Protein AF-A0A3D2IJ48-F1 (afdb_monomer_lite)

Secondary structure (DSSP, 8-state):
-HHHHHHHHHTTSTT----TTHHHHHHHHHHHGGGS-HHHHHHHHHHHHHHHHH-HHHHHHHHHHHHHH-TTTT--PPTTPPPS-HHHHHHHHHHTT-

Radius of gyration: 12.44 Å; chains: 1; bounding box: 33×30×29 Å

Structure (mmCIF, N/CA/C/O backbone):
data_AF-A0A3D2IJ48-F1
#
_entry.id   AF-A0A3D2IJ48-F1
#
loop_
_atom_site.group_PDB
_atom_site.id
_atom_site.type_symbol
_atom_site.label_atom_id
_atom_site.label_alt_id
_atom_site.label_comp_id
_atom_site.label_asym_id
_atom_site.label_entity_id
_atom_site.label_seq_id
_atom_site.pdbx_PDB_ins_code
_atom_site.Cartn_x
_atom_site.Cartn_y
_atom_site.Cartn_z
_atom_site.occupancy
_atom_site.B_iso_or_equiv
_atom_site.auth_seq_id
_atom_site.auth_comp_id
_atom_site.auth_asym_id
_atom_site.auth_atom_id
_atom_site.pdbx_PDB_model_num
ATOM 1 N N . ARG A 1 1 ? -1.827 17.267 0.442 1.00 86.62 1 ARG A N 1
ATOM 2 C CA . ARG A 1 1 ? -1.071 16.090 0.949 1.00 86.62 1 ARG A CA 1
ATOM 3 C C . ARG A 1 1 ? -1.451 14.805 0.203 1.00 86.62 1 ARG A C 1
ATOM 5 O O . ARG A 1 1 ? -0.553 14.156 -0.312 1.00 86.62 1 ARG A O 1
ATOM 12 N N . ARG A 1 2 ? -2.744 14.497 0.011 1.00 95.62 2 ARG A N 1
ATOM 13 C CA . ARG A 1 2 ? -3.229 13.353 -0.795 1.00 95.62 2 ARG A CA 1
ATOM 14 C C . ARG A 1 2 ? -2.591 13.218 -2.189 1.00 95.62 2 ARG A C 1
ATOM 16 O O . ARG A 1 2 ? -2.060 12.164 -2.515 1.00 95.62 2 ARG A O 1
ATOM 23 N N . THR A 1 3 ? -2.592 14.287 -2.992 1.00 95.62 3 THR A N 1
ATOM 24 C CA . THR A 1 3 ? -2.069 14.266 -4.377 1.00 95.62 3 THR A CA 1
ATOM 25 C C . THR A 1 3 ? -0.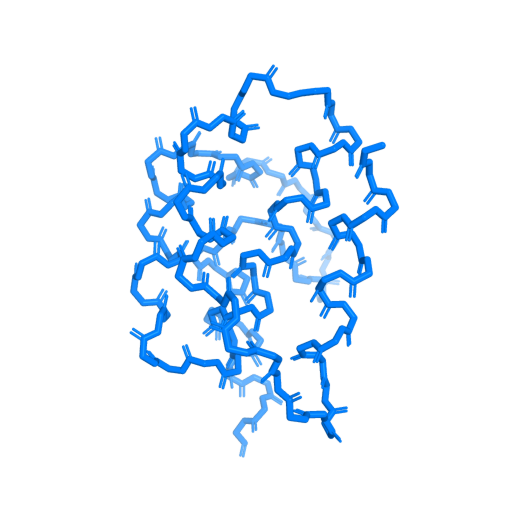601 13.850 -4.462 1.00 95.62 3 THR A C 1
ATOM 27 O O . THR A 1 3 ? -0.221 13.148 -5.393 1.00 95.62 3 THR A O 1
ATOM 30 N N . TYR A 1 4 ? 0.214 14.234 -3.474 1.00 96.56 4 TYR A N 1
ATOM 31 C CA . TYR A 1 4 ? 1.620 13.835 -3.402 1.00 96.56 4 TYR A CA 1
ATOM 32 C C . TYR A 1 4 ? 1.757 12.313 -3.283 1.00 96.56 4 TYR A C 1
ATOM 34 O O . TYR A 1 4 ? 2.469 11.701 -4.073 1.00 96.56 4 TYR A O 1
ATOM 42 N N . TRP A 1 5 ? 1.034 11.699 -2.345 1.00 97.12 5 TRP A N 1
ATOM 43 C CA . TRP A 1 5 ? 1.059 10.249 -2.144 1.00 97.12 5 TRP A CA 1
ATOM 44 C C . TRP A 1 5 ? 0.516 9.500 -3.356 1.00 97.12 5 TRP A C 1
ATOM 46 O O . TRP A 1 5 ? 1.154 8.580 -3.858 1.00 97.12 5 TRP A O 1
ATOM 56 N N . TYR A 1 6 ? -0.600 9.965 -3.917 1.00 95.12 6 TYR A N 1
ATOM 57 C CA . TYR A 1 6 ? -1.148 9.367 -5.131 1.00 95.12 6 TYR A CA 1
ATOM 58 C C . TYR A 1 6 ? -0.153 9.411 -6.302 1.00 95.12 6 TYR A C 1
ATOM 60 O O . TYR A 1 6 ? 0.009 8.429 -7.027 1.00 95.12 6 TYR A O 1
ATOM 68 N N . TYR A 1 7 ? 0.570 10.523 -6.460 1.00 95.25 7 TYR A N 1
ATOM 69 C CA . TYR A 1 7 ? 1.639 10.638 -7.447 1.00 95.25 7 TYR A CA 1
ATOM 70 C C . TYR A 1 7 ? 2.789 9.651 -7.178 1.00 95.25 7 TYR A C 1
ATOM 72 O O . TYR A 1 7 ? 3.227 8.969 -8.102 1.00 95.25 7 TYR A O 1
ATOM 80 N N . GLN A 1 8 ? 3.224 9.488 -5.921 1.00 95.94 8 GLN A N 1
AT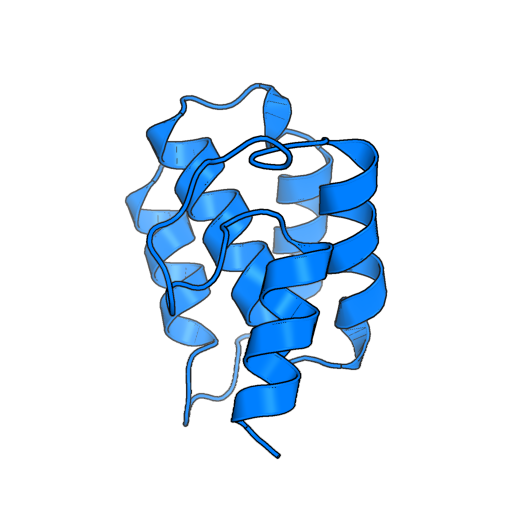OM 81 C CA . GLN A 1 8 ? 4.250 8.496 -5.556 1.00 95.94 8 GLN A CA 1
ATOM 82 C C . GLN A 1 8 ? 3.832 7.058 -5.888 1.00 95.94 8 GLN A C 1
ATOM 84 O O . GLN A 1 8 ? 4.671 6.277 -6.342 1.00 95.94 8 GLN A O 1
ATOM 89 N N . ALA A 1 9 ? 2.556 6.717 -5.694 1.00 93.69 9 ALA A N 1
ATOM 90 C CA . ALA A 1 9 ? 2.002 5.424 -6.088 1.00 93.69 9 ALA A CA 1
ATOM 91 C C . ALA A 1 9 ? 2.014 5.250 -7.616 1.00 93.69 9 ALA A C 1
ATOM 93 O O . ALA A 1 9 ? 2.419 4.206 -8.124 1.00 93.69 9 ALA A O 1
ATOM 94 N N . ARG A 1 10 ? 1.624 6.293 -8.365 1.00 92.56 10 ARG A N 1
ATOM 95 C CA . ARG A 1 10 ? 1.631 6.271 -9.836 1.00 92.56 10 ARG A CA 1
ATOM 96 C C . ARG A 1 10 ? 3.022 6.024 -10.407 1.00 92.56 10 ARG A C 1
ATOM 98 O O . ARG A 1 10 ? 3.103 5.256 -11.355 1.00 92.56 10 ARG A O 1
ATOM 105 N N . LEU A 1 11 ? 4.082 6.579 -9.816 1.00 92.62 11 LEU A N 1
ATOM 106 C CA . LEU A 1 11 ? 5.475 6.352 -10.241 1.00 92.62 11 LEU A CA 1
ATOM 107 C C . LEU A 1 11 ? 5.964 4.900 -10.082 1.00 92.62 11 LEU A C 1
ATOM 109 O O . LEU A 1 11 ? 7.019 4.549 -10.597 1.00 92.62 11 LEU A O 1
ATOM 113 N N . ARG A 1 12 ? 5.222 4.062 -9.352 1.00 89.25 12 ARG A N 1
ATOM 114 C CA . ARG A 1 12 ? 5.555 2.658 -9.055 1.00 89.25 12 ARG A CA 1
ATOM 115 C C . ARG A 1 12 ? 4.640 1.665 -9.764 1.00 89.25 12 ARG A C 1
ATOM 117 O O . ARG A 1 12 ? 4.741 0.470 -9.534 1.00 89.25 12 ARG A O 1
ATOM 124 N N . TRP A 1 13 ? 3.711 2.155 -10.579 1.00 83.12 13 TRP A N 1
ATOM 125 C CA . TRP A 1 13 ? 2.774 1.314 -11.315 1.00 83.12 13 TRP A CA 1
ATOM 126 C C . TRP A 1 13 ? 3.429 0.769 -12.603 1.00 83.12 13 TRP A C 1
ATOM 128 O O . TRP A 1 13 ? 4.556 1.123 -12.939 1.00 83.12 13 TRP A O 1
ATOM 138 N N . THR A 1 14 ? 2.738 -0.117 -13.321 1.00 78.12 14 THR A N 1
ATOM 139 C CA . THR A 1 14 ? 3.274 -0.983 -14.380 1.00 78.12 14 THR A CA 1
ATOM 140 C C . THR A 1 14 ? 4.081 -0.209 -15.415 1.00 78.12 14 THR A C 1
ATOM 142 O O . THR A 1 14 ? 3.594 0.786 -15.953 1.00 78.12 14 THR A O 1
ATOM 145 N N . GLY A 1 15 ? 5.269 -0.718 -15.742 1.00 75.38 15 GLY A N 1
ATOM 146 C CA . GLY A 1 15 ? 6.115 -0.177 -16.808 1.00 75.38 15 GLY A CA 1
ATOM 147 C C . GLY A 1 15 ? 6.968 1.031 -16.412 1.00 75.38 15 GLY A C 1
ATOM 148 O O . GLY A 1 15 ? 7.517 1.679 -17.297 1.00 75.38 15 GLY A O 1
ATOM 149 N N . GLN A 1 16 ? 7.087 1.347 -15.119 1.00 79.38 16 GLN A N 1
ATOM 150 C CA . GLN A 1 16 ? 7.938 2.434 -14.625 1.00 79.38 16 GLN A CA 1
ATOM 151 C C . GLN A 1 16 ? 9.062 1.917 -13.730 1.00 79.38 16 GLN A C 1
ATOM 153 O O . GLN A 1 16 ? 8.869 0.990 -12.945 1.00 79.38 16 GLN A O 1
ATOM 158 N N . THR A 1 17 ? 10.223 2.565 -13.820 1.00 82.00 17 THR A N 1
ATOM 159 C CA . THR A 1 17 ? 11.311 2.393 -12.855 1.00 82.00 17 THR A CA 1
ATOM 160 C C . THR A 1 17 ? 11.015 3.270 -11.639 1.00 82.00 17 THR A C 1
ATOM 162 O O . THR A 1 17 ? 10.966 4.496 -11.783 1.00 82.00 17 THR A O 1
ATOM 165 N N . PRO A 1 18 ? 10.793 2.687 -10.451 1.00 81.75 18 PRO A N 1
ATOM 166 C CA . PRO A 1 18 ? 10.459 3.464 -9.272 1.00 81.75 18 PRO A CA 1
ATOM 167 C C . PRO A 1 18 ? 11.657 4.321 -8.824 1.00 81.75 18 PRO A C 1
ATOM 169 O O . PRO A 1 18 ? 12.798 3.864 -8.909 1.00 81.75 18 PRO A O 1
ATOM 172 N N . PRO A 1 19 ? 11.433 5.547 -8.316 1.00 85.81 19 PRO A N 1
ATOM 173 C CA . PRO A 1 19 ? 12.513 6.350 -7.754 1.00 85.81 19 PRO A CA 1
ATOM 174 C C . PRO A 1 19 ? 13.093 5.701 -6.490 1.00 85.81 19 PRO A C 1
ATOM 176 O O . PRO A 1 19 ? 12.380 5.031 -5.738 1.00 85.81 19 PRO A O 1
ATOM 179 N N . GLU A 1 20 ? 14.360 5.986 -6.188 1.00 90.88 20 GLU A N 1
ATOM 180 C CA . GLU A 1 20 ? 15.098 5.411 -5.048 1.00 90.88 20 GLU A CA 1
ATOM 181 C C . GLU A 1 20 ? 14.655 5.933 -3.659 1.00 90.88 20 GLU A C 1
ATOM 183 O O . GLU A 1 20 ? 15.338 5.736 -2.660 1.00 90.88 20 GLU A O 1
ATOM 188 N N . ASN A 1 21 ? 13.481 6.563 -3.551 1.00 95.12 21 ASN A N 1
ATOM 189 C CA . ASN A 1 21 ? 12.942 7.119 -2.303 1.00 95.12 21 ASN A CA 1
ATOM 190 C C . ASN A 1 21 ? 11.994 6.163 -1.546 1.00 95.12 21 ASN A C 1
ATOM 192 O O . ASN A 1 21 ? 11.375 6.559 -0.557 1.00 95.12 21 ASN A O 1
ATOM 196 N N . THR A 1 22 ? 11.847 4.909 -1.989 1.00 95.31 22 THR A N 1
ATOM 197 C CA . THR A 1 22 ? 10.960 3.915 -1.350 1.00 95.31 22 THR A CA 1
ATOM 198 C C . THR A 1 22 ? 11.216 3.732 0.158 1.00 95.31 22 THR A C 1
ATOM 200 O O . THR A 1 22 ? 10.237 3.750 0.910 1.00 95.31 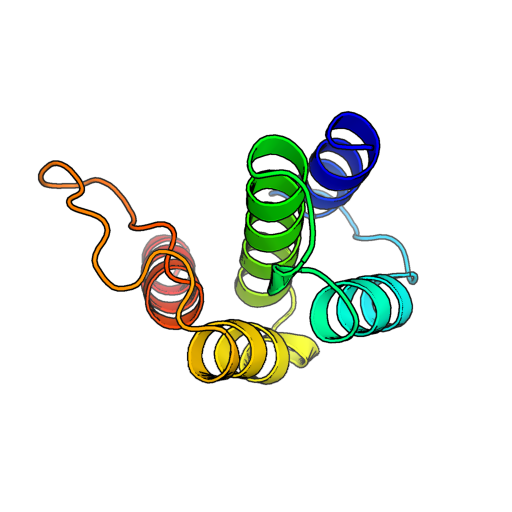22 THR A O 1
ATOM 203 N N . PRO A 1 23 ? 12.469 3.624 0.655 1.00 96.00 23 PRO A N 1
ATOM 204 C CA . PRO A 1 23 ? 12.723 3.497 2.092 1.00 96.00 23 PRO A CA 1
ATOM 205 C C . PRO A 1 23 ? 12.152 4.656 2.912 1.00 96.00 23 PRO A C 1
ATOM 207 O O . PRO A 1 23 ? 11.549 4.423 3.957 1.00 96.00 23 PRO A O 1
ATOM 210 N N . GLU A 1 24 ? 12.318 5.887 2.423 1.00 96.94 24 GLU A N 1
ATOM 211 C CA . GLU A 1 24 ? 11.857 7.101 3.098 1.00 96.94 24 GLU A CA 1
ATOM 212 C C . GLU A 1 24 ? 10.332 7.202 3.112 1.00 96.94 24 GLU A C 1
ATOM 214 O O . GLU A 1 24 ? 9.746 7.609 4.116 1.00 96.94 24 GLU A O 1
ATOM 219 N N . LEU A 1 25 ? 9.676 6.823 2.009 1.00 97.31 25 LEU A N 1
ATOM 220 C CA . LEU A 1 25 ? 8.216 6.793 1.936 1.00 97.31 25 LEU A CA 1
ATOM 221 C C . LEU A 1 25 ? 7.635 5.810 2.948 1.00 97.31 25 LEU A C 1
ATOM 223 O O . LEU A 1 25 ? 6.724 6.182 3.681 1.00 97.31 25 LEU A O 1
ATOM 227 N N . LEU A 1 26 ? 8.178 4.591 3.023 1.00 97.88 26 LEU A N 1
ATOM 228 C CA . LEU A 1 26 ? 7.702 3.588 3.977 1.00 97.88 26 LEU A CA 1
ATOM 229 C C . LEU A 1 26 ? 7.910 4.038 5.423 1.00 97.88 26 LEU A C 1
ATOM 231 O O . LEU A 1 26 ? 6.989 3.904 6.219 1.00 97.88 26 LEU A O 1
ATOM 235 N N . SER A 1 27 ? 9.048 4.661 5.745 1.00 98.00 27 SER A N 1
ATOM 236 C CA . SER A 1 27 ? 9.278 5.208 7.089 1.00 98.00 27 SER A CA 1
ATOM 237 C C . SER A 1 27 ? 8.272 6.308 7.449 1.00 98.00 27 SER A C 1
ATOM 239 O O . SER A 1 27 ? 7.784 6.356 8.575 1.00 98.00 27 SER A O 1
ATOM 241 N N . LYS A 1 28 ? 7.909 7.179 6.495 1.00 97.62 28 LYS A N 1
ATOM 242 C CA . LYS A 1 28 ? 6.858 8.194 6.695 1.00 97.62 28 LYS A CA 1
ATOM 243 C C . LYS A 1 28 ? 5.473 7.568 6.860 1.00 97.62 28 LYS A C 1
ATOM 245 O O . LYS A 1 28 ? 4.675 8.067 7.648 1.00 97.62 28 LYS A O 1
ATOM 250 N N . ILE A 1 29 ? 5.188 6.496 6.122 1.00 97.81 29 ILE A N 1
ATOM 251 C CA . ILE A 1 29 ? 3.927 5.758 6.222 1.00 97.81 29 ILE A CA 1
ATOM 252 C C . ILE A 1 29 ? 3.802 5.100 7.595 1.00 97.81 29 ILE A C 1
ATOM 254 O O . ILE A 1 29 ? 2.823 5.336 8.295 1.00 97.81 29 ILE A O 1
ATOM 258 N N . GLU A 1 30 ? 4.817 4.349 8.015 1.00 97.12 30 GLU A N 1
ATOM 259 C CA . GLU A 1 30 ? 4.864 3.678 9.319 1.00 97.12 30 GLU A CA 1
ATOM 260 C C . GLU A 1 30 ? 4.711 4.638 10.499 1.00 97.12 30 GLU A C 1
ATOM 262 O O . GLU A 1 30 ? 4.137 4.259 11.519 1.00 97.12 30 GLU A O 1
ATOM 267 N N . ALA A 1 31 ? 5.240 5.856 10.367 1.00 96.94 31 ALA A N 1
ATOM 268 C CA . ALA A 1 31 ? 5.244 6.842 11.436 1.00 96.94 31 ALA A CA 1
ATOM 269 C C . ALA A 1 31 ? 3.897 7.548 11.640 1.00 96.94 31 ALA A C 1
ATOM 271 O O . ALA A 1 31 ? 3.678 8.059 12.731 1.00 96.94 31 ALA A O 1
ATOM 272 N N . GLY A 1 32 ? 3.026 7.619 10.624 1.00 95.06 32 GLY A N 1
ATOM 273 C CA . GLY A 1 32 ? 1.866 8.518 10.700 1.00 95.06 32 GLY A CA 1
ATOM 274 C C . GLY A 1 32 ? 0.606 8.116 9.942 1.00 95.06 32 GLY A C 1
ATOM 275 O O . GLY A 1 32 ? -0.381 8.830 10.051 1.00 95.06 32 GLY A O 1
ATOM 276 N N . ILE A 1 33 ? 0.577 7.005 9.193 1.00 96.88 33 ILE A N 1
ATOM 277 C CA . ILE A 1 33 ? -0.588 6.668 8.350 1.00 96.88 33 ILE A CA 1
ATOM 278 C C . ILE A 1 33 ? -1.917 6.621 9.122 1.00 96.88 33 ILE A C 1
ATOM 280 O O . ILE A 1 33 ? -2.921 7.074 8.589 1.00 96.88 33 ILE A O 1
ATOM 284 N N . ALA A 1 34 ? -1.922 6.116 10.359 1.00 95.81 34 ALA A N 1
ATOM 285 C CA . ALA A 1 34 ? -3.136 5.927 11.158 1.00 95.81 34 ALA A CA 1
ATOM 286 C C . ALA A 1 34 ? -3.703 7.224 11.769 1.00 95.81 34 ALA A C 1
ATOM 288 O O . ALA A 1 34 ? -4.833 7.225 12.248 1.00 95.81 34 ALA A O 1
ATOM 289 N N . GLU A 1 35 ? -2.923 8.308 11.783 1.00 96.19 35 GLU A N 1
ATOM 290 C CA . GLU A 1 35 ? -3.312 9.607 12.356 1.00 96.19 35 GLU A CA 1
ATOM 291 C C . GLU A 1 35 ? -3.611 10.655 11.272 1.00 96.19 35 GLU A C 1
ATOM 293 O O . GLU A 1 35 ? -3.919 11.810 11.570 1.00 96.19 35 GLU A O 1
ATOM 298 N N . GLU A 1 36 ? -3.494 10.278 10.000 1.00 96.94 36 GLU A N 1
ATOM 299 C CA . GLU A 1 36 ? -3.736 11.178 8.882 1.00 96.94 36 GLU A CA 1
ATOM 300 C C . GLU A 1 36 ? -5.222 11.290 8.541 1.00 96.94 36 GLU A C 1
ATOM 302 O O . GLU A 1 36 ? -6.041 10.416 8.824 1.00 96.94 36 GLU A O 1
ATOM 307 N N . ASP A 1 37 ? -5.561 12.387 7.867 1.00 97.19 37 ASP A N 1
ATOM 308 C CA . ASP A 1 37 ? -6.892 12.581 7.303 1.00 97.19 37 ASP A CA 1
ATOM 309 C C . ASP A 1 37 ? -7.262 11.410 6.359 1.00 97.19 37 ASP A C 1
ATOM 311 O O . ASP A 1 37 ? -6.384 10.950 5.615 1.00 97.19 37 ASP A O 1
ATOM 315 N N . PRO A 1 38 ? -8.524 10.929 6.336 1.00 96.38 38 PRO A N 1
ATOM 316 C CA . PRO A 1 38 ? -8.917 9.716 5.610 1.00 96.38 38 PRO A CA 1
ATOM 317 C C . PRO A 1 38 ? -8.478 9.673 4.141 1.00 96.38 38 PRO A C 1
ATOM 319 O O . PRO A 1 38 ? -8.071 8.624 3.635 1.00 96.38 38 PRO A O 1
ATOM 322 N N . ASP A 1 39 ? -8.504 10.819 3.464 1.00 96.62 39 ASP A N 1
ATOM 323 C CA . ASP A 1 39 ? -8.114 10.957 2.062 1.00 96.62 39 ASP A CA 1
ATOM 324 C C . ASP A 1 39 ? -6.599 10.785 1.861 1.00 96.62 39 ASP A C 1
ATOM 326 O O . ASP A 1 39 ? -6.128 10.250 0.847 1.00 96.62 39 ASP A O 1
ATOM 330 N N . VAL A 1 40 ? -5.811 11.256 2.828 1.00 97.69 40 VAL A N 1
ATOM 331 C CA . VAL A 1 40 ? -4.350 11.130 2.849 1.00 97.69 40 VAL A CA 1
ATOM 332 C C . VAL A 1 40 ? -3.950 9.726 3.290 1.00 97.69 40 VAL A C 1
ATOM 334 O O . VAL A 1 40 ? -3.109 9.117 2.628 1.00 97.69 40 VAL A O 1
ATOM 337 N N . GLN A 1 41 ? -4.595 9.197 4.330 1.00 98.06 41 GLN A N 1
ATOM 338 C CA . GLN A 1 41 ? -4.434 7.830 4.818 1.00 98.06 41 GLN A CA 1
ATOM 339 C C . GLN A 1 41 ? -4.661 6.819 3.691 1.00 98.06 41 GLN A C 1
ATOM 341 O O . GLN A 1 41 ? -3.821 5.947 3.462 1.00 98.06 41 GLN A O 1
ATOM 346 N N . TRP A 1 42 ? -5.742 6.979 2.920 1.00 97.44 42 TRP A N 1
ATOM 347 C CA . TRP A 1 42 ? -6.020 6.110 1.778 1.00 97.44 42 TRP A CA 1
ATOM 348 C C . TRP A 1 42 ? -4.920 6.193 0.717 1.00 97.44 42 TRP A C 1
ATOM 350 O O . TRP A 1 42 ? -4.455 5.167 0.224 1.00 97.44 42 TRP A O 1
ATOM 360 N N . ALA A 1 43 ? -4.437 7.395 0.390 1.00 98.00 43 ALA A N 1
ATOM 361 C CA . ALA A 1 43 ? -3.365 7.553 -0.592 1.00 98.00 43 ALA A CA 1
ATOM 362 C C . ALA A 1 43 ? -2.018 6.985 -0.101 1.00 98.00 43 ALA A C 1
ATOM 364 O O . ALA A 1 43 ? -1.253 6.439 -0.900 1.00 98.00 43 ALA A O 1
ATOM 365 N N . MET A 1 44 ? -1.729 7.075 1.198 1.00 98.38 44 MET A N 1
ATOM 366 C CA . MET A 1 44 ? -0.567 6.445 1.835 1.00 98.38 44 MET A CA 1
ATOM 367 C C . MET A 1 44 ? -0.663 4.919 1.785 1.00 98.38 44 MET A C 1
ATOM 369 O O . MET A 1 44 ? 0.288 4.267 1.350 1.00 98.38 44 MET A O 1
ATOM 373 N N . ASN A 1 45 ? -1.828 4.360 2.126 1.00 98.25 45 ASN A N 1
ATOM 374 C CA . ASN A 1 45 ? -2.118 2.932 2.005 1.00 98.25 45 ASN A CA 1
ATOM 375 C C . ASN A 1 45 ? -1.934 2.464 0.557 1.00 98.25 45 ASN A C 1
ATOM 377 O O . ASN A 1 45 ? -1.179 1.538 0.284 1.00 98.25 45 ASN A O 1
ATOM 381 N N . TYR A 1 46 ? -2.529 3.182 -0.394 1.00 97.19 46 TYR A N 1
ATOM 382 C CA . TYR A 1 46 ? -2.413 2.892 -1.820 1.00 97.19 46 TYR A CA 1
ATOM 383 C C . TYR A 1 46 ? -0.957 2.930 -2.315 1.00 97.19 46 TYR A C 1
ATOM 385 O O . TYR A 1 46 ? -0.545 2.091 -3.114 1.00 97.19 46 TYR A O 1
ATOM 393 N N . THR A 1 47 ? -0.146 3.861 -1.806 1.00 97.56 47 THR A N 1
ATOM 394 C CA . THR A 1 47 ? 1.294 3.917 -2.108 1.00 97.56 47 THR A CA 1
ATOM 395 C C . THR A 1 47 ? 2.015 2.679 -1.579 1.00 97.56 47 THR A C 1
ATOM 397 O O . THR A 1 47 ? 2.752 2.041 -2.329 1.00 97.56 47 THR A O 1
ATOM 400 N N . SER A 1 48 ? 1.781 2.309 -0.315 1.00 97.94 48 SER A N 1
ATOM 401 C CA . SER A 1 48 ? 2.376 1.112 0.295 1.00 97.94 48 SER A CA 1
ATOM 402 C C . SER A 1 48 ? 1.965 -0.171 -0.430 1.00 97.94 48 SER A C 1
ATOM 404 O O . SER A 1 48 ? 2.780 -1.078 -0.583 1.00 97.94 48 SER A O 1
ATOM 406 N N . ALA A 1 49 ? 0.725 -0.236 -0.912 1.00 97.38 49 ALA A N 1
ATOM 407 C CA . ALA A 1 49 ? 0.199 -1.376 -1.645 1.00 97.38 49 ALA A CA 1
ATOM 408 C C . ALA A 1 49 ? 1.003 -1.634 -2.927 1.00 97.38 49 ALA A C 1
ATOM 410 O O . ALA A 1 49 ? 1.526 -2.728 -3.126 1.00 97.38 49 ALA A O 1
ATOM 411 N N . TRP A 1 50 ? 1.178 -0.611 -3.770 1.00 96.38 50 TRP A N 1
ATOM 412 C CA . TRP A 1 50 ? 1.920 -0.763 -5.026 1.00 96.38 50 TRP A CA 1
ATOM 413 C C . TRP A 1 50 ? 3.421 -0.950 -4.838 1.00 96.38 50 TRP A C 1
ATOM 415 O O . TRP A 1 50 ? 4.032 -1.650 -5.643 1.00 96.38 50 TRP A O 1
ATOM 425 N N . ILE A 1 51 ? 4.002 -0.392 -3.769 1.00 96.50 51 ILE A N 1
ATOM 426 C CA . ILE A 1 51 ? 5.371 -0.740 -3.368 1.00 96.50 51 ILE A CA 1
ATOM 427 C C . ILE A 1 51 ? 5.456 -2.250 -3.123 1.00 96.50 51 ILE A C 1
ATOM 429 O O . ILE A 1 51 ? 6.282 -2.907 -3.741 1.00 96.50 51 ILE A O 1
ATOM 433 N N . GLY A 1 52 ? 4.581 -2.821 -2.291 1.00 96.56 52 GLY A N 1
ATOM 434 C CA . GLY A 1 52 ? 4.631 -4.252 -1.977 1.00 96.56 52 GLY A CA 1
ATOM 435 C C . GLY A 1 52 ? 4.312 -5.180 -3.157 1.00 96.56 52 GLY A C 1
ATOM 436 O O . GLY A 1 52 ? 4.812 -6.305 -3.207 1.00 96.56 52 GLY A O 1
ATOM 437 N N . VAL A 1 53 ? 3.502 -4.720 -4.118 1.00 95.94 53 VAL A N 1
ATOM 438 C CA . VAL A 1 53 ? 3.171 -5.494 -5.326 1.00 95.94 53 VAL A CA 1
ATOM 439 C C . VAL A 1 53 ? 4.364 -5.601 -6.277 1.00 95.94 53 VAL A C 1
ATOM 441 O O . VAL A 1 53 ? 4.657 -6.702 -6.739 1.00 95.94 53 VAL A O 1
ATOM 444 N N . TYR A 1 54 ? 5.055 -4.495 -6.572 1.00 93.75 54 TYR A N 1
ATOM 445 C CA . TYR A 1 54 ? 6.119 -4.487 -7.588 1.00 93.75 54 TYR A CA 1
ATOM 446 C C . TYR A 1 54 ? 7.538 -4.593 -7.028 1.00 93.75 54 TYR A C 1
ATOM 448 O O . TYR A 1 54 ? 8.431 -5.032 -7.747 1.00 93.75 54 TYR A O 1
ATOM 456 N N . ASP A 1 55 ? 7.763 -4.214 -5.772 1.00 93.31 55 ASP A N 1
ATOM 457 C CA . ASP A 1 55 ? 9.078 -4.249 -5.138 1.00 93.31 55 ASP A CA 1
ATOM 458 C C . ASP A 1 55 ? 9.121 -5.346 -4.069 1.00 93.31 55 ASP A C 1
ATOM 460 O O . ASP A 1 55 ? 8.804 -5.141 -2.893 1.00 93.31 55 ASP A O 1
ATOM 464 N N . GLU A 1 56 ? 9.507 -6.549 -4.505 1.00 93.88 56 GLU A N 1
ATOM 465 C CA . GLU A 1 56 ? 9.568 -7.747 -3.662 1.00 93.88 56 GLU A CA 1
ATOM 466 C C . GLU A 1 56 ? 10.407 -7.537 -2.396 1.00 93.88 56 GLU A C 1
ATOM 468 O O . GLU A 1 56 ? 10.043 -8.031 -1.330 1.00 93.88 56 GLU A O 1
ATOM 473 N N . LYS A 1 57 ? 11.463 -6.717 -2.476 1.00 95.00 57 LYS A N 1
ATOM 474 C CA . LYS A 1 57 ? 12.336 -6.390 -1.343 1.00 95.00 57 LYS A CA 1
ATOM 475 C C . LYS A 1 57 ? 11.581 -5.729 -0.186 1.00 95.00 57 LYS A C 1
ATOM 477 O O . LYS A 1 57 ? 11.977 -5.887 0.966 1.00 95.00 57 LYS A O 1
ATOM 482 N N . TYR A 1 58 ? 10.523 -4.968 -0.472 1.00 97.00 58 TYR A N 1
ATOM 483 C CA . TYR A 1 58 ? 9.733 -4.265 0.544 1.00 97.00 58 TYR A CA 1
ATOM 484 C C . TYR A 1 58 ? 8.365 -4.897 0.797 1.00 97.00 58 TYR A C 1
ATOM 486 O O . TYR A 1 58 ? 7.593 -4.355 1.594 1.00 97.00 58 TYR A O 1
ATOM 494 N N . ARG A 1 59 ? 8.054 -6.032 0.161 1.00 97.38 59 ARG A N 1
ATOM 495 C CA . ARG A 1 59 ? 6.743 -6.680 0.261 1.00 97.38 59 ARG A CA 1
ATOM 496 C C . ARG A 1 59 ? 6.364 -6.986 1.704 1.00 97.38 59 ARG A C 1
ATOM 498 O O . ARG A 1 59 ? 5.321 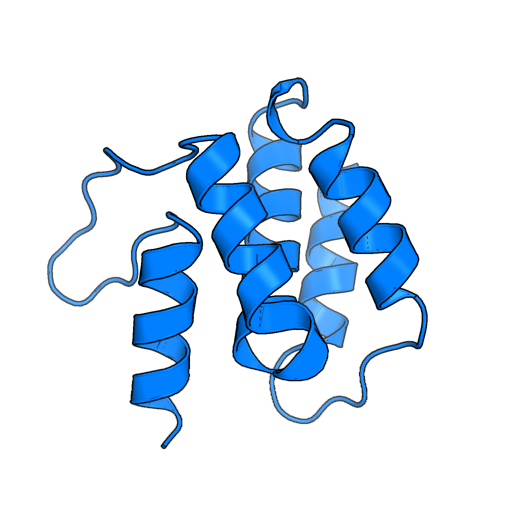-6.522 2.161 1.00 97.38 59 ARG A O 1
ATOM 505 N N . ASP A 1 60 ? 7.232 -7.679 2.434 1.00 98.25 60 ASP A N 1
ATOM 506 C CA . ASP A 1 60 ? 6.965 -8.061 3.825 1.00 98.25 60 ASP A CA 1
ATOM 507 C C . ASP A 1 60 ? 6.809 -6.840 4.736 1.00 98.25 60 ASP A C 1
ATOM 509 O O . ASP A 1 60 ? 5.918 -6.803 5.581 1.00 98.25 60 ASP A O 1
ATOM 513 N N . ARG A 1 61 ? 7.595 -5.780 4.501 1.00 98.25 61 ARG A N 1
ATOM 514 C CA . ARG A 1 61 ? 7.450 -4.510 5.228 1.00 98.25 61 ARG A CA 1
ATOM 515 C C . ARG A 1 61 ? 6.083 -3.869 4.975 1.00 98.25 61 ARG A C 1
ATOM 517 O O . ARG A 1 61 ? 5.439 -3.416 5.914 1.00 98.25 61 ARG A O 1
ATOM 524 N N . CYS A 1 62 ? 5.608 -3.865 3.730 1.00 98.38 62 CYS A N 1
ATOM 525 C CA . CYS A 1 62 ? 4.290 -3.32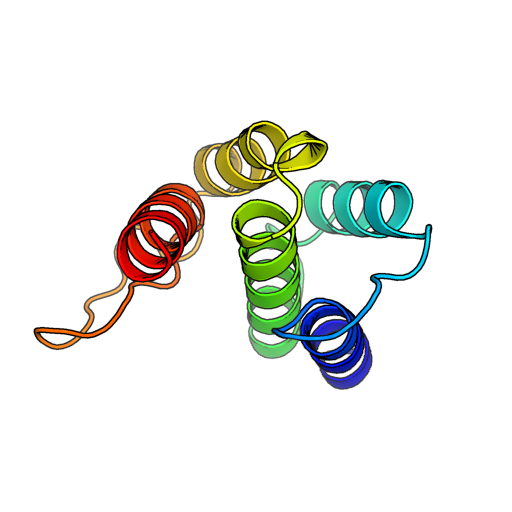4 3.387 1.00 98.38 62 CYS A CA 1
ATOM 526 C C . CYS A 1 62 ? 3.148 -4.144 4.003 1.00 98.38 62 CYS A C 1
ATOM 528 O O . CYS A 1 62 ? 2.172 -3.565 4.481 1.00 98.38 62 CYS A O 1
ATOM 530 N N . LYS A 1 63 ? 3.272 -5.477 4.039 1.00 98.50 63 LYS A N 1
ATOM 531 C CA . LYS A 1 63 ? 2.303 -6.336 4.733 1.00 98.50 63 LYS A CA 1
ATOM 532 C C . LYS A 1 63 ? 2.279 -6.046 6.233 1.00 98.50 63 LYS A C 1
ATOM 534 O O . LYS A 1 63 ? 1.204 -5.800 6.775 1.00 98.50 63 LYS A O 1
ATOM 539 N N . ALA A 1 64 ? 3.449 -5.948 6.864 1.00 98.38 64 ALA A N 1
ATOM 540 C CA . ALA A 1 64 ? 3.572 -5.643 8.288 1.00 98.38 64 ALA A CA 1
ATOM 541 C C . ALA A 1 64 ? 2.941 -4.288 8.666 1.00 98.38 64 ALA A C 1
ATOM 543 O O . ALA A 1 64 ? 2.318 -4.174 9.722 1.00 98.38 64 ALA A O 1
ATOM 544 N N . ILE A 1 65 ? 3.031 -3.267 7.800 1.00 98.25 65 ILE A N 1
ATOM 545 C CA . ILE A 1 65 ? 2.312 -1.990 7.986 1.00 98.25 65 ILE A CA 1
ATOM 546 C C . ILE A 1 65 ? 0.801 -2.228 8.073 1.00 98.25 65 ILE A C 1
ATOM 548 O O . ILE A 1 65 ? 0.140 -1.709 8.974 1.00 98.25 65 ILE A O 1
ATOM 552 N N . GLY A 1 66 ? 0.239 -3.023 7.163 1.00 97.69 66 GLY A N 1
ATOM 553 C CA . GLY A 1 66 ? -1.188 -3.343 7.174 1.00 97.69 66 GLY A CA 1
ATOM 554 C C . GLY A 1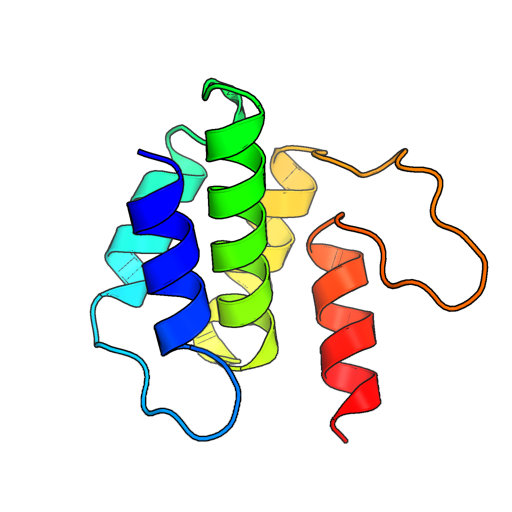 66 ? -1.617 -4.163 8.383 1.00 97.69 66 GLY A C 1
ATOM 555 O O . GLY A 1 66 ? -2.649 -3.880 8.983 1.00 97.69 66 GLY A O 1
ATOM 556 N N . GLU A 1 67 ? -0.816 -5.151 8.778 1.00 98.12 67 GLU A N 1
ATOM 557 C CA . GLU A 1 67 ? -1.073 -5.966 9.969 1.00 98.12 67 GLU A CA 1
ATOM 558 C C . GLU A 1 67 ? -1.055 -5.123 11.245 1.00 98.12 67 GLU A C 1
ATOM 560 O O . GLU A 1 67 ? -1.959 -5.240 12.070 1.00 98.12 67 GLU A O 1
ATOM 565 N N . LYS A 1 68 ? -0.066 -4.231 11.377 1.00 97.69 68 LYS A N 1
ATOM 566 C CA . LYS A 1 68 ? 0.082 -3.347 12.536 1.00 97.69 68 LYS A CA 1
ATOM 567 C C . LYS A 1 68 ? -1.034 -2.308 12.627 1.00 97.69 68 LYS A C 1
ATOM 569 O O . LYS A 1 68 ? -1.485 -1.997 13.724 1.00 97.69 68 LYS A O 1
ATOM 574 N N . THR A 1 69 ? -1.439 -1.734 11.496 1.00 96.94 69 THR A N 1
ATOM 575 C CA . THR A 1 69 ? -2.427 -0.642 11.469 1.00 96.94 69 THR A CA 1
ATOM 576 C C . THR A 1 69 ? -3.868 -1.144 11.451 1.00 96.94 69 THR A C 1
ATOM 578 O O . THR A 1 69 ? -4.759 -0.433 11.902 1.00 96.94 69 THR A O 1
ATOM 581 N N . GLY A 1 70 ? -4.120 -2.344 10.918 1.00 96.94 70 GLY A N 1
ATOM 582 C CA . GLY A 1 70 ? -5.469 -2.895 10.764 1.00 96.94 70 GLY A CA 1
ATOM 583 C C . GLY A 1 70 ? -6.362 -2.114 9.792 1.00 96.94 70 GLY A C 1
ATOM 584 O O . GLY A 1 70 ? -7.557 -2.393 9.703 1.00 96.94 70 GLY A O 1
ATOM 585 N N . LEU A 1 71 ? -5.808 -1.143 9.058 1.00 97.25 71 LEU A N 1
ATOM 586 C CA . LEU A 1 71 ? -6.576 -0.272 8.176 1.00 97.25 71 LEU A CA 1
ATOM 587 C C . LEU A 1 71 ? -7.250 -1.071 7.062 1.00 97.25 71 LEU A C 1
ATOM 589 O O . LEU A 1 71 ? -6.623 -1.901 6.406 1.00 97.25 71 LEU A O 1
ATOM 593 N N . TYR A 1 72 ? -8.535 -0.787 6.839 1.00 97.12 72 TYR A N 1
ATOM 594 C CA . TYR A 1 72 ? -9.370 -1.412 5.806 1.00 97.12 72 TYR A CA 1
ATOM 595 C C . TYR A 1 72 ? -9.566 -2.932 5.949 1.00 97.12 72 TYR A C 1
ATOM 597 O O . TYR A 1 72 ? -10.058 -3.569 5.022 1.00 97.12 72 TYR A O 1
ATOM 605 N N . LYS A 1 73 ? -9.217 -3.529 7.098 1.00 95.88 73 LYS A N 1
ATOM 606 C CA . LYS A 1 73 ? -9.352 -4.978 7.327 1.00 95.88 73 LYS A CA 1
ATOM 607 C C . LYS A 1 73 ? -10.798 -5.472 7.220 1.00 95.88 73 LYS A C 1
ATOM 609 O O . LYS A 1 73 ? -11.033 -6.535 6.656 1.00 95.88 73 LYS A O 1
ATOM 614 N N . ASP A 1 74 ? -11.741 -4.681 7.724 1.00 94.00 74 ASP A N 1
ATOM 615 C CA . ASP A 1 74 ? -13.174 -4.999 7.739 1.00 94.00 74 ASP A CA 1
ATOM 616 C C . ASP A 1 74 ? -13.939 -4.327 6.580 1.00 94.00 74 ASP A C 1
ATOM 618 O O . ASP A 1 74 ? -15.166 -4.218 6.604 1.00 94.00 74 ASP A O 1
ATOM 622 N N . GLU A 1 75 ? -13.223 -3.836 5.560 1.00 92.94 75 GLU A N 1
ATOM 623 C CA . GLU A 1 75 ? -13.832 -3.240 4.370 1.00 92.94 75 GLU A CA 1
ATOM 624 C C . GLU A 1 75 ? -14.653 -4.289 3.601 1.00 92.94 75 GLU A C 1
ATOM 626 O O . GLU A 1 75 ? -14.143 -5.331 3.184 1.00 92.94 75 GLU A O 1
ATOM 631 N N . ILE A 1 76 ? -15.932 -3.990 3.357 1.00 90.69 76 ILE A N 1
ATOM 632 C CA . ILE A 1 76 ? -16.790 -4.822 2.511 1.00 90.69 76 ILE A CA 1
ATOM 633 C C . ILE A 1 76 ? -16.589 -4.396 1.060 1.00 90.69 76 ILE A C 1
ATOM 635 O O . ILE A 1 76 ? -17.075 -3.346 0.637 1.00 90.69 76 ILE A O 1
ATOM 639 N N . VAL A 1 77 ? -15.905 -5.234 0.282 1.00 91.00 77 VAL A N 1
ATOM 640 C CA . VAL A 1 77 ? -15.746 -5.029 -1.160 1.00 91.00 77 VAL A CA 1
ATOM 641 C C . VAL A 1 77 ? -16.723 -5.880 -1.975 1.00 91.00 77 VAL A C 1
ATOM 643 O O . VAL A 1 77 ? -17.018 -7.018 -1.600 1.00 91.00 77 VAL A O 1
ATOM 646 N N . PRO A 1 78 ? -17.229 -5.367 -3.114 1.00 91.56 78 PRO A N 1
ATOM 647 C CA . PRO A 1 78 ? -18.002 -6.170 -4.050 1.00 91.56 78 PRO A CA 1
ATOM 648 C C . PRO A 1 78 ? -17.228 -7.399 -4.533 1.00 91.56 78 PRO A C 1
ATOM 650 O O . PRO A 1 78 ? -15.995 -7.431 -4.568 1.00 91.56 78 PRO A O 1
ATOM 653 N N . ARG A 1 79 ? -17.972 -8.413 -4.979 1.00 81.69 79 ARG A N 1
ATOM 654 C CA . ARG A 1 79 ? -17.390 -9.619 -5.575 1.00 81.69 79 ARG A CA 1
ATOM 655 C C . ARG A 1 79 ? -16.489 -9.233 -6.759 1.00 81.69 79 ARG A C 1
ATOM 657 O O . ARG A 1 79 ? -16.897 -8.447 -7.607 1.00 81.69 79 ARG A O 1
ATOM 664 N N . ASN A 1 80 ? -15.292 -9.820 -6.816 1.00 83.50 80 ASN A N 1
ATOM 665 C CA . ASN A 1 80 ? -14.230 -9.567 -7.805 1.00 83.50 80 ASN A CA 1
ATOM 666 C C . ASN A 1 80 ? -13.472 -8.228 -7.669 1.00 83.50 80 ASN A C 1
ATOM 668 O O . ASN A 1 80 ? -12.638 -7.925 -8.524 1.00 83.50 80 ASN A O 1
ATOM 672 N N . CYS A 1 81 ? -13.690 -7.450 -6.607 1.00 90.50 81 CYS A N 1
ATOM 673 C CA . CYS A 1 81 ? -12.839 -6.305 -6.275 1.00 90.50 81 CYS A CA 1
ATOM 674 C C . CYS A 1 81 ? -11.691 -6.718 -5.337 1.00 90.50 81 CYS A C 1
ATOM 676 O O . CYS A 1 81 ? -11.841 -7.627 -4.521 1.00 90.50 81 CYS A O 1
ATOM 678 N N . THR A 1 82 ? -10.542 -6.046 -5.445 1.00 92.88 82 THR A N 1
ATOM 679 C CA . THR A 1 82 ? -9.429 -6.222 -4.499 1.00 92.88 82 THR A CA 1
ATOM 680 C C . THR A 1 82 ? -9.666 -5.328 -3.272 1.00 92.88 82 THR A C 1
ATOM 682 O O . THR A 1 82 ? -9.873 -4.129 -3.464 1.00 92.88 82 THR A O 1
ATOM 685 N N . PRO A 1 83 ? -9.639 -5.867 -2.041 1.00 95.56 83 PRO A N 1
ATOM 686 C CA . PRO A 1 83 ? -9.802 -5.090 -0.810 1.00 95.56 83 PRO A CA 1
ATOM 687 C C . PRO A 1 83 ? -8.592 -4.207 -0.529 1.00 95.56 83 PRO A C 1
ATOM 689 O O . PRO A 1 83 ? -7.480 -4.574 -0.887 1.00 95.56 83 PRO A O 1
ATOM 692 N N . SER A 1 84 ? -8.781 -3.086 0.167 1.00 96.62 84 SER A N 1
ATOM 693 C CA . SER A 1 84 ? -7.705 -2.128 0.461 1.00 96.62 84 SER A CA 1
ATOM 694 C C . SER A 1 84 ? -6.778 -2.572 1.602 1.00 96.62 84 SER A C 1
ATOM 696 O O . SER A 1 84 ? -5.748 -1.936 1.834 1.00 96.62 84 SER A O 1
ATOM 698 N N . TYR A 1 85 ? -7.113 -3.655 2.312 1.00 98.06 85 TYR A N 1
ATOM 699 C CA . TYR A 1 85 ? -6.274 -4.230 3.363 1.00 98.06 85 TYR A CA 1
ATOM 700 C C . TYR A 1 85 ? -4.936 -4.713 2.791 1.00 98.06 85 TYR A C 1
ATOM 702 O O . TYR A 1 85 ? -4.906 -5.674 2.022 1.00 98.06 85 TYR A O 1
ATOM 710 N N . LEU A 1 86 ? -3.829 -4.061 3.173 1.00 98.12 86 LEU A N 1
ATOM 711 C CA . LEU A 1 86 ? -2.522 -4.228 2.517 1.00 98.12 86 LEU A CA 1
ATOM 712 C C . LEU A 1 86 ? -2.075 -5.681 2.326 1.00 98.12 86 LEU A C 1
ATOM 714 O O . LEU A 1 86 ? -1.710 -6.006 1.196 1.00 98.12 86 LEU A O 1
ATOM 718 N N . PRO A 1 87 ? -2.102 -6.567 3.344 1.00 98.31 87 PRO A N 1
ATOM 719 C CA . PRO A 1 87 ? -1.621 -7.934 3.169 1.00 98.31 87 PRO A CA 1
ATOM 720 C C . PRO A 1 87 ? -2.383 -8.667 2.068 1.00 98.31 87 PRO A C 1
ATOM 722 O O . PRO A 1 87 ? -1.779 -9.225 1.155 1.00 98.31 87 PRO A O 1
ATOM 725 N N . LEU A 1 88 ? -3.713 -8.568 2.112 1.00 97.50 88 LEU A N 1
ATOM 726 C CA . LEU A 1 88 ? -4.595 -9.239 1.169 1.00 97.50 88 LEU A CA 1
ATOM 727 C C . LEU A 1 88 ? -4.555 -8.589 -0.219 1.00 97.50 88 LEU A C 1
ATOM 729 O O . LEU A 1 88 ? -4.530 -9.301 -1.221 1.00 97.50 88 LEU A O 1
ATOM 733 N N . PHE A 1 89 ? -4.498 -7.255 -0.291 1.00 97.62 89 PHE A N 1
ATOM 734 C CA . PHE A 1 89 ? -4.331 -6.529 -1.550 1.00 97.62 89 PHE A CA 1
ATOM 735 C C . PHE A 1 89 ? -3.070 -6.987 -2.278 1.00 97.62 89 PHE A C 1
ATOM 737 O O . PHE A 1 89 ? -3.123 -7.335 -3.456 1.00 97.62 89 PHE A O 1
ATOM 744 N N . ILE A 1 90 ? -1.937 -6.983 -1.568 1.00 97.69 90 ILE A N 1
ATOM 745 C CA . ILE A 1 90 ? -0.631 -7.323 -2.127 1.00 97.69 90 ILE A CA 1
ATOM 746 C C . ILE A 1 90 ? -0.648 -8.760 -2.642 1.00 97.69 90 ILE A C 1
ATOM 748 O O . ILE A 1 90 ? -0.244 -8.987 -3.778 1.00 97.69 90 ILE A O 1
ATOM 752 N N . ASP A 1 91 ? -1.157 -9.711 -1.856 1.00 97.56 91 ASP A N 1
ATOM 753 C CA . ASP A 1 91 ? -1.212 -11.115 -2.273 1.00 97.56 91 ASP A CA 1
ATOM 754 C C . ASP A 1 91 ? -2.079 -11.329 -3.513 1.00 97.56 91 ASP A C 1
ATOM 756 O O . ASP A 1 91 ? -1.643 -11.983 -4.462 1.00 97.56 91 ASP A O 1
ATOM 760 N N . ILE A 1 92 ? -3.267 -10.719 -3.557 1.00 96.50 92 ILE A N 1
ATOM 761 C CA . ILE A 1 92 ? -4.168 -10.822 -4.709 1.00 96.50 92 ILE A CA 1
ATOM 762 C C . ILE A 1 92 ? -3.544 -10.190 -5.959 1.00 96.50 92 ILE A C 1
ATOM 764 O O . ILE A 1 92 ? -3.590 -10.770 -7.043 1.00 96.50 92 ILE A O 1
ATOM 768 N N . GLU A 1 93 ? -2.984 -8.986 -5.848 1.00 95.75 93 GLU A N 1
ATOM 769 C CA . GLU A 1 93 ? -2.441 -8.276 -7.007 1.00 95.75 93 GLU A CA 1
ATOM 770 C C . GLU A 1 93 ? -1.132 -8.895 -7.512 1.00 95.75 93 GLU A C 1
ATOM 772 O O . GLU A 1 93 ? -0.898 -8.886 -8.723 1.00 95.75 93 GLU A O 1
ATOM 777 N N . VAL A 1 94 ? -0.303 -9.462 -6.631 1.00 95.62 94 VAL A N 1
ATOM 778 C CA . VAL A 1 94 ? 0.855 -10.267 -7.042 1.00 95.62 94 VAL A CA 1
ATOM 779 C C . VAL A 1 94 ? 0.386 -11.505 -7.802 1.00 95.62 94 VAL A C 1
ATOM 781 O O . VAL A 1 94 ? 0.927 -11.797 -8.864 1.00 95.62 94 VAL A O 1
ATOM 784 N N . ASP A 1 95 ? -0.638 -12.206 -7.312 1.00 95.38 95 ASP A N 1
ATOM 785 C CA . ASP A 1 95 ? -1.141 -13.419 -7.961 1.00 95.38 95 ASP A CA 1
ATOM 786 C C . ASP A 1 95 ? -1.724 -13.159 -9.358 1.00 95.38 95 ASP A C 1
ATOM 788 O O . ASP A 1 95 ? -1.391 -13.864 -10.303 1.00 95.38 95 ASP A O 1
ATOM 792 N N . LYS A 1 96 ? -2.486 -12.070 -9.530 1.00 93.19 96 LYS A N 1
ATOM 793 C CA . LYS A 1 96 ? -3.031 -11.640 -10.835 1.00 93.19 96 LYS A CA 1
ATOM 794 C C . LYS A 1 96 ? -1.979 -11.297 -11.899 1.00 93.19 96 LYS A C 1
ATOM 796 O O . LYS A 1 96 ? -2.347 -11.095 -13.054 1.00 93.19 96 LYS A O 1
ATOM 801 N N . ARG A 1 97 ? -0.717 -11.102 -11.507 1.00 89.88 97 ARG A N 1
ATOM 802 C CA . ARG A 1 97 ? 0.382 -10.645 -12.380 1.00 89.88 97 ARG A CA 1
ATOM 803 C C . ARG A 1 97 ? 1.424 -11.723 -12.662 1.00 89.88 97 ARG A C 1
ATOM 805 O O . ARG A 1 97 ? 2.422 -11.413 -13.310 1.00 89.88 97 ARG A O 1
ATOM 812 N N . LYS A 1 98 ? 1.214 -12.937 -12.155 1.00 82.31 98 LYS A N 1
ATOM 813 C CA . LYS A 1 98 ? 1.952 -14.129 -12.579 1.00 82.31 98 LYS A CA 1
ATOM 814 C C . LYS A 1 98 ? 1.441 -14.594 -13.939 1.00 82.31 98 LYS A C 1
ATOM 816 O O . LYS A 1 98 ? 2.284 -15.086 -14.716 1.00 82.31 98 LYS A O 1
#

Foldseek 3Di:
DLVVLLVLLVQLDPPHDHDPCVVVLLVVCLVPLLPDDPSNNLSSLSNLQSCLQRPVVCVVVSLVSLVVNVPQVVPDDPPPDQTSRRNRSNVVSNVVVD

Sequence (98 aa):
RRTYWYYQARLRWTGQTPPENTPELLSKIEAGIAEEDPDVQWAMNYTSAWIGVYDEKYRDRCKAIGEKTGLYKDEIVPRNCTPSYLPLFIDIEVDKRK

pLDDT: mean 94.44, std 5.07, range [75.38, 98.5]